Protein AF-A0A920M918-F1 (afdb_monomer_lite)

Radius of gyration: 19.02 Å; chains: 1; bounding box: 48×27×35 Å

Sequence (66 aa):
MLNSEINEVSEVFESQFGFHFLEVTGKRVEDVTDYQIEERHTQFFFQENTMKSLKNSQINESRGFC

Foldseek 3Di:
DPPADQQDKADWDQDPVGIDIDHRPDDDDDPDPPVNVVVVVVVVVVVVVVVVVVVVVVVVVVVVVD

Secondary structure (DSSP, 8-state):
---PPTTPBPPPEEETTEEE--B----------HHHHHHHHHHHHHHHHHHHHHHHHHHHHHHTT-

pLDDT: mean 77.36, std 13.29, range [42.69, 93.62]

Structure (mmCIF, N/CA/C/O backbone):
data_AF-A0A920M918-F1
#
_entry.id   AF-A0A920M918-F1
#
loop_
_atom_site.group_PDB
_atom_site.id
_atom_site.type_symbol
_atom_site.label_atom_id
_atom_site.label_alt_id
_atom_site.label_comp_id
_atom_site.label_asym_id
_atom_site.label_entity_id
_atom_site.label_seq_id
_atom_site.pdbx_PDB_ins_code
_atom_site.Cartn_x
_atom_site.Cartn_y
_atom_site.Cartn_z
_atom_site.occupancy
_atom_site.B_iso_or_equiv
_atom_site.auth_seq_id
_atom_site.auth_comp_id
_atom_site.auth_asym_id
_atom_site.auth_atom_id
_atom_site.pdbx_PDB_model_num
ATOM 1 N N . MET A 1 1 ? 3.780 -12.133 2.704 1.00 42.69 1 MET A N 1
ATOM 2 C CA . MET A 1 1 ? 2.577 -11.531 3.311 1.00 42.69 1 MET A CA 1
ATOM 3 C C . MET A 1 1 ? 2.532 -12.036 4.740 1.00 42.69 1 MET A C 1
ATOM 5 O O . MET A 1 1 ? 2.585 -13.248 4.908 1.00 42.69 1 MET A O 1
ATOM 9 N N . LEU A 1 2 ? 2.555 -11.159 5.746 1.00 42.97 2 LEU A N 1
ATOM 10 C CA . LEU A 1 2 ? 2.297 -11.577 7.125 1.00 42.97 2 LEU A CA 1
ATOM 11 C C . LEU A 1 2 ? 0.871 -12.132 7.149 1.00 42.97 2 LEU A C 1
ATOM 13 O O . LEU A 1 2 ? -0.085 -11.392 6.928 1.00 42.97 2 LEU A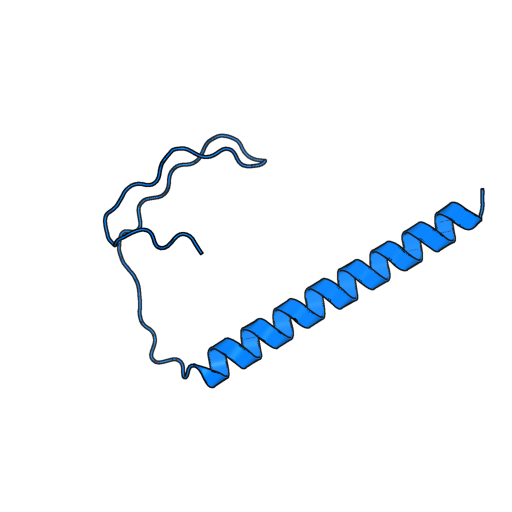 O 1
ATOM 17 N N . ASN A 1 3 ? 0.744 -13.448 7.305 1.00 50.41 3 ASN A N 1
ATOM 18 C CA . ASN A 1 3 ? -0.532 -14.099 7.574 1.00 50.41 3 ASN A CA 1
ATOM 19 C C . ASN A 1 3 ? -0.889 -13.804 9.035 1.00 50.41 3 ASN A C 1
ATOM 21 O O . ASN A 1 3 ? -0.790 -14.689 9.873 1.00 50.41 3 ASN A O 1
ATOM 25 N N . SER A 1 4 ? -1.198 -12.547 9.351 1.00 55.47 4 SER A N 1
ATOM 26 C CA . SER A 1 4 ? -1.730 -12.193 10.667 1.00 55.47 4 SER A CA 1
ATOM 27 C C . SER A 1 4 ? -3.172 -12.670 10.751 1.00 55.47 4 SER A C 1
ATOM 29 O O . SER A 1 4 ? -3.949 -12.475 9.804 1.00 55.47 4 SER A O 1
ATOM 31 N N . GLU A 1 5 ? -3.518 -13.327 11.854 1.00 58.59 5 GLU A N 1
ATOM 32 C CA . GLU A 1 5 ? -4.880 -13.790 12.081 1.00 58.59 5 GLU A CA 1
ATOM 33 C C . GLU A 1 5 ? -5.829 -12.596 12.281 1.00 58.59 5 GLU A C 1
ATOM 35 O O . GLU A 1 5 ? -5.435 -11.490 12.661 1.00 58.59 5 GLU A O 1
ATOM 40 N N . ILE A 1 6 ? -7.107 -12.788 11.947 1.00 63.06 6 ILE A N 1
ATOM 41 C CA . ILE A 1 6 ? -8.130 -11.751 12.134 1.00 63.06 6 ILE A CA 1
ATOM 42 C C . ILE A 1 6 ? -8.268 -11.481 13.640 1.00 63.06 6 ILE A C 1
ATOM 44 O O . ILE A 1 6 ? -8.475 -12.416 14.410 1.00 63.06 6 ILE A O 1
ATOM 48 N N . ASN A 1 7 ? -8.213 -10.205 14.032 1.00 63.06 7 ASN A N 1
ATOM 49 C CA . ASN A 1 7 ? -8.158 -9.697 15.413 1.00 63.06 7 ASN A CA 1
ATOM 50 C C . ASN A 1 7 ? -6.837 -9.932 16.169 1.00 63.06 7 ASN A C 1
ATOM 52 O O . ASN A 1 7 ? -6.808 -9.808 17.392 1.00 63.06 7 ASN A O 1
ATOM 56 N N . GLU A 1 8 ? -5.742 -10.245 15.477 1.00 68.31 8 GLU A N 1
ATOM 57 C CA . GLU A 1 8 ? -4.416 -10.280 16.096 1.00 68.31 8 GLU A CA 1
ATOM 58 C C . GLU A 1 8 ? -3.705 -8.924 15.939 1.00 68.31 8 GLU A C 1
ATOM 60 O O . GLU A 1 8 ? -3.674 -8.339 14.849 1.00 68.31 8 GLU A O 1
ATOM 65 N N . VAL A 1 9 ? -3.139 -8.418 17.041 1.00 71.00 9 VAL A N 1
ATOM 66 C CA . VAL A 1 9 ? -2.287 -7.220 17.044 1.0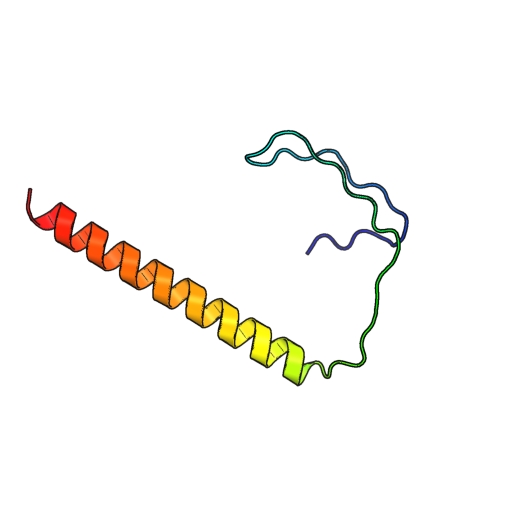0 71.00 9 VAL A CA 1
ATOM 67 C C . VAL A 1 9 ? -0.855 -7.649 16.731 1.00 71.00 9 VAL A C 1
ATOM 69 O O . VAL A 1 9 ? -0.284 -8.471 17.444 1.00 71.00 9 VAL A O 1
ATOM 72 N N . SER A 1 10 ? -0.266 -7.092 15.674 1.00 77.69 10 SER A N 1
ATOM 73 C CA . SER A 1 10 ? 1.108 -7.386 15.273 1.00 77.69 10 SER A CA 1
ATOM 74 C C . SER A 1 10 ? 2.121 -6.877 16.295 1.00 77.69 10 SER A C 1
ATOM 76 O O . SER A 1 10 ? 1.899 -5.870 16.972 1.00 77.69 10 SER A O 1
ATOM 78 N N . GLU A 1 11 ? 3.299 -7.497 16.313 1.00 80.69 11 GLU A N 1
ATOM 79 C CA . GLU A 1 11 ? 4.463 -6.917 16.981 1.00 80.69 11 GLU A CA 1
ATOM 80 C C . GLU A 1 11 ? 4.798 -5.535 16.396 1.00 80.69 11 GLU A C 1
ATOM 82 O O . GLU A 1 11 ? 4.487 -5.231 15.237 1.00 80.69 11 GLU A O 1
ATOM 87 N N . VAL A 1 12 ? 5.411 -4.681 17.220 1.00 85.25 12 VAL A N 1
ATOM 88 C CA . VAL A 1 12 ? 5.826 -3.337 16.809 1.00 85.25 12 VAL A CA 1
ATOM 89 C C . VAL A 1 12 ? 6.978 -3.458 15.813 1.00 85.25 12 VAL A C 1
ATOM 91 O O . VAL A 1 12 ? 8.003 -4.061 16.123 1.00 85.25 12 VAL A O 1
ATOM 94 N N . PHE A 1 13 ? 6.839 -2.845 14.640 1.00 88.88 13 PHE A N 1
ATOM 95 C CA . PHE A 1 13 ? 7.880 -2.805 13.615 1.00 88.88 13 PHE A CA 1
ATOM 96 C C . PHE A 1 13 ? 8.273 -1.371 13.269 1.00 88.88 13 PHE A C 1
ATOM 98 O O . PHE A 1 13 ? 7.480 -0.431 13.362 1.00 88.88 13 PHE A O 1
ATOM 105 N N . GLU A 1 14 ? 9.527 -1.213 12.860 1.00 86.81 14 GLU A N 1
ATOM 106 C CA . GLU A 1 14 ? 10.085 0.064 12.433 1.00 86.81 14 GLU A CA 1
ATOM 107 C C . GLU A 1 14 ? 9.847 0.271 10.931 1.00 86.81 14 GLU A C 1
ATOM 109 O O . GLU A 1 14 ? 10.121 -0.600 10.104 1.00 86.81 14 GLU A O 1
ATOM 114 N N . SER A 1 15 ? 9.325 1.440 10.573 1.00 87.62 15 SER A N 1
ATOM 115 C CA . SER A 1 15 ? 9.240 1.937 9.204 1.00 87.62 15 SER A CA 1
ATOM 116 C C . SER A 1 15 ? 10.023 3.244 9.079 1.00 87.62 15 SER A C 1
ATOM 118 O O . SER A 1 15 ? 10.415 3.855 10.071 1.00 87.62 15 SER A O 1
ATOM 120 N N . GLN A 1 16 ? 10.189 3.735 7.850 1.00 85.44 16 GLN A N 1
ATOM 121 C CA . GLN A 1 16 ? 10.785 5.052 7.584 1.00 85.44 16 GLN A CA 1
ATOM 122 C C . GLN A 1 16 ? 10.085 6.228 8.304 1.00 85.44 16 GLN A C 1
ATOM 124 O O . GLN A 1 16 ? 10.645 7.319 8.369 1.00 85.44 16 GLN A O 1
ATOM 129 N N . PHE A 1 17 ? 8.871 6.025 8.828 1.00 85.69 17 PHE A N 1
ATOM 130 C CA . PHE A 1 17 ? 8.090 7.024 9.563 1.00 85.69 17 PHE A CA 1
ATOM 131 C C . PHE A 1 17 ? 8.089 6.817 11.091 1.00 85.69 17 PHE A C 1
ATOM 133 O O . PHE A 1 17 ? 7.447 7.592 11.799 1.00 85.69 17 PHE A O 1
ATOM 140 N N . GLY A 1 18 ? 8.795 5.805 11.611 1.00 88.06 18 GLY A N 1
ATOM 141 C CA . GLY A 1 18 ? 8.856 5.473 13.038 1.00 88.06 18 GLY A CA 1
ATOM 142 C C . GLY A 1 18 ? 8.302 4.083 13.353 1.00 88.06 18 GLY A C 1
ATOM 143 O O . GLY A 1 18 ? 8.362 3.177 12.526 1.00 88.06 18 GLY A O 1
ATOM 144 N N . PHE A 1 19 ? 7.772 3.901 14.563 1.00 87.25 19 PHE A N 1
ATOM 145 C CA . PHE A 1 19 ? 7.285 2.606 15.046 1.00 87.25 19 PHE A CA 1
ATOM 146 C C . PHE A 1 19 ? 5.781 2.447 14.820 1.00 87.25 19 PHE A C 1
ATOM 148 O O . PHE A 1 19 ? 4.992 3.317 15.192 1.00 87.25 19 PHE A O 1
ATOM 155 N N . HIS A 1 20 ? 5.383 1.316 14.241 1.00 84.62 20 HIS A N 1
ATOM 156 C CA . HIS A 1 20 ? 3.996 0.993 13.926 1.00 84.62 20 HIS A CA 1
ATOM 157 C C . HIS A 1 20 ? 3.615 -0.377 14.489 1.00 84.62 20 HIS A C 1
ATOM 159 O O . HIS A 1 20 ? 4.441 -1.282 14.556 1.00 84.62 20 HIS A O 1
ATOM 165 N N . PHE A 1 21 ? 2.345 -0.532 14.856 1.00 84.75 21 PHE A N 1
ATOM 166 C CA . PHE A 1 21 ? 1.705 -1.820 15.119 1.00 84.75 21 PHE A CA 1
ATOM 167 C C . PHE A 1 21 ? 0.368 -1.848 14.374 1.00 84.75 21 PHE A C 1
ATOM 169 O O . PHE A 1 21 ? -0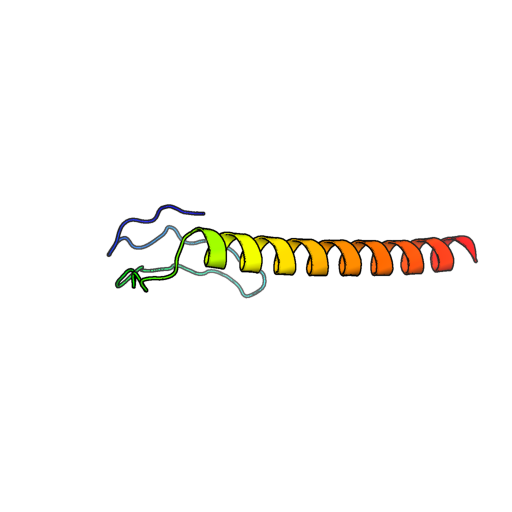.238 -0.798 14.141 1.00 84.75 21 PHE A O 1
ATOM 176 N N . LEU A 1 22 ? -0.058 -3.028 13.935 1.00 82.56 22 LEU A N 1
ATOM 177 C CA . LEU A 1 22 ? -1.238 -3.209 13.091 1.00 82.56 22 LEU A CA 1
ATOM 178 C C . LEU A 1 22 ? -2.202 -4.156 13.801 1.00 82.56 22 LEU A C 1
ATOM 180 O O . LEU A 1 22 ? -1.772 -5.182 14.310 1.00 82.56 22 LEU A O 1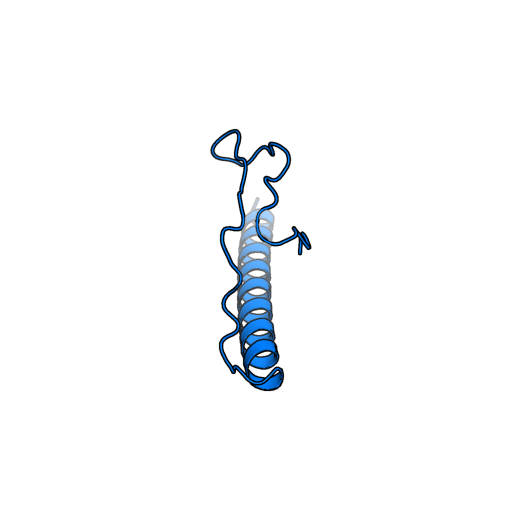
ATOM 184 N N . GLU A 1 23 ? -3.497 -3.865 13.770 1.00 74.81 23 GLU A N 1
ATOM 185 C CA . GLU A 1 23 ? -4.541 -4.816 14.158 1.00 74.81 23 GLU A CA 1
ATOM 186 C C . GLU A 1 23 ? -5.446 -5.066 12.952 1.00 74.81 23 GLU A C 1
ATOM 188 O O . GLU A 1 23 ? -6.023 -4.133 12.380 1.00 74.81 23 GLU A O 1
ATOM 193 N N . VAL A 1 24 ? -5.564 -6.326 12.531 1.00 76.81 24 VAL A N 1
ATOM 194 C CA . VAL A 1 24 ? -6.418 -6.696 11.397 1.00 76.81 24 VAL A CA 1
ATOM 195 C C . VAL A 1 24 ? -7.853 -6.883 11.893 1.00 76.81 24 VAL A C 1
ATOM 197 O O . VAL A 1 24 ? -8.253 -7.981 12.262 1.00 76.81 24 VAL A O 1
ATOM 200 N N . THR A 1 25 ? -8.655 -5.816 11.865 1.00 74.69 25 THR A N 1
ATOM 201 C CA . THR A 1 25 ? -10.066 -5.810 12.329 1.00 74.69 25 THR A CA 1
ATOM 202 C C . THR A 1 25 ? -11.035 -6.604 11.444 1.00 74.69 25 THR A C 1
ATOM 204 O O . THR A 1 25 ? -12.197 -6.810 11.789 1.00 74.69 25 THR A O 1
ATOM 207 N N . GLY A 1 26 ? -10.581 -7.061 10.279 1.00 67.06 26 GLY A N 1
ATOM 208 C CA . GLY A 1 26 ? -11.361 -7.909 9.393 1.00 67.06 26 GLY A CA 1
ATOM 209 C C . GLY A 1 26 ? -10.710 -8.059 8.027 1.00 67.06 26 GLY A C 1
ATOM 210 O O . GLY A 1 26 ? -10.010 -7.170 7.544 1.00 67.06 26 GLY A O 1
ATOM 211 N N . LYS A 1 27 ? -10.967 -9.194 7.380 1.00 67.69 27 LYS A N 1
ATOM 212 C CA . LYS A 1 27 ? -10.551 -9.458 6.003 1.00 67.69 27 LYS A CA 1
ATOM 213 C C . LYS A 1 27 ? -11.791 -9.413 5.118 1.00 67.69 27 LYS A C 1
ATOM 215 O O . LYS A 1 27 ? -12.699 -10.219 5.295 1.00 67.69 27 LYS A O 1
ATOM 220 N N . ARG A 1 28 ? -11.856 -8.462 4.184 1.00 65.81 28 AR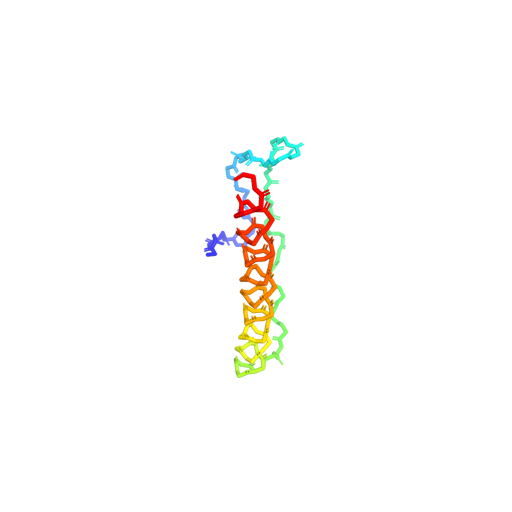G A N 1
ATOM 221 C CA . ARG A 1 28 ? -12.897 -8.472 3.148 1.00 65.81 28 ARG A CA 1
ATOM 222 C C . ARG A 1 28 ? -12.471 -9.447 2.058 1.00 65.81 28 ARG A C 1
ATOM 224 O O . ARG A 1 28 ? -11.396 -9.288 1.487 1.00 65.81 28 ARG A O 1
ATOM 231 N N . VAL A 1 29 ? -13.298 -10.455 1.808 1.00 62.44 29 VAL A N 1
ATOM 232 C CA . VAL A 1 29 ? -13.209 -11.277 0.601 1.00 62.44 29 VAL A CA 1
ATOM 233 C C . VAL A 1 29 ? -14.160 -10.626 -0.396 1.00 62.44 29 VAL A C 1
ATOM 235 O O . VAL A 1 29 ? -15.372 -10.761 -0.272 1.00 62.44 29 VAL A O 1
ATOM 238 N N . GLU A 1 30 ? -13.625 -9.810 -1.302 1.00 62.91 30 GLU A N 1
ATOM 239 C CA . GLU A 1 30 ? -14.349 -9.502 -2.537 1.00 62.91 30 GLU A CA 1
ATOM 240 C C . GLU A 1 30 ? -14.253 -10.737 -3.438 1.00 62.91 30 GLU A C 1
ATOM 242 O O . GLU A 1 30 ? -13.178 -11.335 -3.527 1.00 62.91 30 GLU A O 1
ATOM 247 N N . ASP A 1 31 ? -15.354 -11.113 -4.097 1.00 54.97 31 ASP A N 1
ATOM 248 C CA . ASP A 1 31 ? -15.378 -12.158 -5.129 1.00 54.97 31 ASP A CA 1
ATOM 249 C C . ASP A 1 31 ? -14.643 -11.651 -6.379 1.00 54.97 31 ASP A C 1
ATOM 251 O O . ASP A 1 31 ? -15.229 -11.296 -7.401 1.00 54.97 31 ASP A O 1
ATOM 255 N N . VAL A 1 32 ? -13.326 -11.547 -6.270 1.00 63.38 32 VAL A N 1
ATOM 256 C CA . VAL A 1 32 ? -12.429 -11.282 -7.385 1.00 63.38 32 VAL A CA 1
ATOM 257 C C . VAL A 1 32 ? -11.874 -12.630 -7.803 1.00 63.38 32 VAL A C 1
ATOM 259 O O . VAL A 1 32 ? -11.370 -13.382 -6.972 1.00 63.38 32 VAL A O 1
ATOM 262 N N . THR A 1 33 ? -11.980 -12.964 -9.086 1.00 71.88 33 THR A N 1
ATOM 263 C CA . THR A 1 33 ? -11.394 -14.220 -9.570 1.00 71.88 33 THR A CA 1
ATOM 264 C C . THR A 1 33 ? -9.875 -14.183 -9.391 1.00 71.88 33 THR A C 1
ATOM 266 O O . THR A 1 33 ? -9.252 -13.147 -9.642 1.00 71.88 33 THR A O 1
ATOM 269 N N . ASP A 1 34 ? -9.266 -15.305 -8.998 1.00 75.31 34 ASP A N 1
ATOM 270 C CA . ASP A 1 34 ? -7.809 -15.398 -8.797 1.00 75.31 34 ASP A CA 1
ATOM 271 C C . ASP A 1 34 ? -7.031 -14.919 -10.032 1.00 75.31 34 ASP A C 1
ATOM 273 O O . ASP A 1 34 ? -6.024 -14.226 -9.908 1.00 75.31 34 ASP A O 1
ATOM 277 N N . TYR A 1 35 ? -7.572 -15.180 -11.226 1.00 77.00 35 TYR A N 1
ATOM 278 C CA . TYR A 1 35 ? -7.040 -14.699 -12.501 1.00 77.00 35 TYR A CA 1
ATOM 279 C C . TYR A 1 35 ? -6.954 -13.165 -12.581 1.00 77.00 35 TYR A C 1
ATOM 281 O O . TYR A 1 35 ? -5.933 -12.613 -12.980 1.00 77.00 35 TYR A O 1
ATOM 289 N N . GLN A 1 36 ? -8.001 -12.449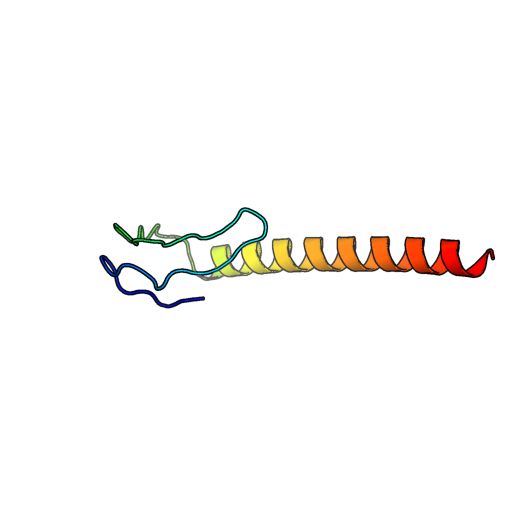 -12.160 1.00 75.19 36 GLN A N 1
ATOM 290 C CA . GLN A 1 36 ? -8.011 -10.981 -12.164 1.00 75.19 36 GLN A CA 1
ATOM 291 C C . GLN A 1 36 ? -7.034 -10.393 -11.138 1.00 75.19 36 GLN A C 1
ATOM 293 O O . GLN A 1 36 ? -6.468 -9.318 -11.364 1.00 75.19 36 GLN A O 1
ATOM 298 N N . ILE A 1 37 ? -6.836 -11.076 -10.007 1.00 79.62 37 ILE A N 1
ATOM 299 C CA . ILE A 1 37 ? -5.839 -10.684 -9.004 1.00 79.62 37 ILE A CA 1
ATOM 300 C C . ILE A 1 37 ? -4.433 -10.890 -9.573 1.00 79.62 37 ILE A C 1
ATOM 302 O O . ILE A 1 37 ? -3.607 -9.978 -9.497 1.00 79.62 37 ILE A O 1
ATOM 306 N N . GLU A 1 38 ? -4.176 -12.050 -10.175 1.00 81.44 38 GLU A N 1
ATOM 307 C CA . GLU A 1 38 ? -2.889 -12.407 -10.766 1.00 81.44 38 GLU A CA 1
ATOM 308 C C . GLU A 1 38 ? -2.511 -11.470 -11.918 1.00 81.44 38 GLU A C 1
ATOM 310 O O . GLU A 1 38 ? -1.392 -10.951 -11.940 1.00 81.44 38 GLU A O 1
ATOM 315 N N . GLU A 1 39 ? -3.441 -11.172 -12.829 1.00 85.38 39 GLU A N 1
ATOM 316 C CA . GLU A 1 39 ? -3.205 -10.226 -13.921 1.00 85.38 39 GLU A CA 1
ATOM 317 C C . GLU A 1 39 ? -2.828 -8.842 -13.389 1.00 85.38 39 GLU A C 1
ATOM 319 O O . GLU A 1 39 ? -1.837 -8.254 -13.830 1.00 85.38 39 GLU A O 1
ATOM 324 N N . ARG A 1 40 ? -3.565 -8.327 -12.396 1.00 83.25 40 ARG A N 1
ATOM 325 C CA . ARG A 1 40 ? -3.274 -7.018 -11.794 1.00 83.25 40 ARG A CA 1
ATOM 326 C C . ARG A 1 40 ? -1.914 -7.011 -11.101 1.00 83.25 40 ARG A C 1
ATOM 328 O O . ARG A 1 40 ? -1.150 -6.057 -11.254 1.00 83.25 40 ARG A O 1
ATOM 335 N N . HIS A 1 41 ? -1.608 -8.066 -10.350 1.00 88.44 41 HIS A N 1
ATOM 336 C CA . HIS A 1 41 ? -0.344 -8.194 -9.633 1.00 88.44 41 HIS A CA 1
ATOM 337 C C . HIS A 1 41 ? 0.838 -8.260 -10.610 1.00 88.44 41 HIS A C 1
ATOM 339 O O . HIS A 1 41 ? 1.845 -7.576 -10.424 1.00 88.44 41 HIS A O 1
ATOM 345 N N . THR A 1 42 ? 0.681 -9.017 -11.696 1.00 87.38 42 THR A N 1
ATOM 346 C CA . THR A 1 42 ? 1.686 -9.173 -12.753 1.00 87.38 42 THR A CA 1
ATOM 347 C C . THR A 1 42 ? 1.928 -7.861 -13.493 1.00 87.38 42 THR A C 1
ATOM 349 O O . THR A 1 42 ? 3.080 -7.465 -13.676 1.00 87.38 42 THR A O 1
ATOM 352 N N . GLN A 1 43 ? 0.862 -7.143 -13.863 1.00 90.88 43 GLN A N 1
ATOM 353 C CA . GLN A 1 43 ? 0.970 -5.832 -14.509 1.00 90.88 43 GLN A CA 1
ATOM 354 C C . GLN A 1 43 ? 1.711 -4.825 -13.626 1.00 90.88 43 GLN A C 1
ATOM 356 O O . GLN A 1 43 ? 2.636 -4.158 -14.093 1.00 90.88 43 GLN A O 1
ATOM 361 N N . PHE A 1 44 ? 1.347 -4.748 -12.344 1.00 93.62 44 PHE A N 1
ATOM 362 C CA . PHE A 1 44 ? 1.989 -3.841 -11.398 1.00 93.62 44 PHE A CA 1
ATOM 363 C C . PHE A 1 44 ? 3.474 -4.176 -11.204 1.00 93.62 44 PHE A C 1
ATOM 365 O O . PHE A 1 44 ? 4.335 -3.305 -11.338 1.00 93.62 44 PHE A O 1
ATOM 372 N N . PHE A 1 45 ? 3.793 -5.451 -10.964 1.00 92.38 45 PHE A N 1
ATOM 373 C CA . PHE A 1 45 ? 5.170 -5.916 -10.794 1.00 92.38 45 PHE A CA 1
ATOM 374 C C . PHE A 1 45 ? 6.038 -5.612 -12.022 1.00 92.38 45 PHE A C 1
ATOM 376 O O . PHE A 1 45 ? 7.168 -5.133 -11.895 1.00 92.38 45 PHE A O 1
ATOM 383 N N . PHE A 1 46 ? 5.505 -5.842 -13.225 1.00 92.62 46 PHE A N 1
ATOM 384 C CA . PHE A 1 46 ? 6.204 -5.527 -14.466 1.00 92.62 46 PHE A CA 1
ATOM 385 C C . PHE A 1 46 ? 6.461 -4.021 -14.610 1.00 92.62 46 PHE A C 1
ATOM 387 O O . PHE A 1 46 ? 7.580 -3.608 -14.930 1.00 92.62 46 PHE A O 1
ATOM 394 N N . GLN A 1 47 ? 5.463 -3.183 -14.324 1.00 92.94 47 GLN A N 1
ATOM 395 C CA . GLN A 1 47 ? 5.604 -1.729 -14.393 1.00 92.94 47 GLN A CA 1
ATOM 396 C C . GLN A 1 47 ? 6.663 -1.202 -13.413 1.00 92.94 47 GLN A C 1
ATOM 398 O O . GLN A 1 47 ? 7.492 -0.367 -13.778 1.00 92.94 47 GLN A O 1
ATOM 403 N N . GLU A 1 48 ? 6.690 -1.706 -12.179 1.00 92.94 48 GLU A N 1
ATOM 404 C CA . GLU A 1 48 ? 7.711 -1.296 -11.216 1.00 92.94 48 GLU A CA 1
ATOM 405 C C . GLU A 1 48 ? 9.122 -1.672 -11.668 1.00 92.94 48 GLU A C 1
ATOM 407 O O . GLU A 1 48 ? 10.042 -0.855 -11.588 1.00 92.94 48 GLU A O 1
ATOM 412 N N . ASN A 1 49 ? 9.312 -2.906 -12.135 1.00 92.50 49 ASN A N 1
ATOM 413 C CA . ASN A 1 49 ? 10.629 -3.395 -12.532 1.00 92.50 49 ASN A CA 1
ATOM 414 C C . ASN A 1 49 ? 11.154 -2.681 -13.772 1.00 92.50 49 ASN A C 1
ATOM 416 O O . ASN A 1 49 ? 12.334 -2.331 -13.827 1.00 92.50 49 ASN A O 1
ATOM 420 N N . THR A 1 50 ? 10.277 -2.414 -14.739 1.00 92.44 50 THR A N 1
ATOM 421 C CA . THR A 1 50 ? 10.630 -1.619 -15.918 1.00 92.44 50 THR A CA 1
ATOM 422 C C . THR A 1 50 ? 11.024 -0.200 -15.516 1.00 92.44 50 THR A C 1
ATOM 424 O O . THR A 1 50 ? 12.089 0.266 -15.918 1.00 92.44 50 THR A O 1
ATOM 427 N N . MET A 1 51 ? 10.265 0.461 -14.634 1.00 91.25 51 MET A N 1
ATOM 428 C CA . MET A 1 51 ? 10.627 1.789 -14.125 1.00 91.25 51 MET A CA 1
ATOM 429 C C . MET A 1 51 ? 11.972 1.784 -13.378 1.00 91.25 51 MET A C 1
ATOM 431 O O . MET A 1 51 ? 12.806 2.664 -13.602 1.00 91.25 51 MET A O 1
ATOM 435 N N . LYS A 1 52 ? 12.202 0.806 -12.491 1.00 91.62 52 LYS A N 1
ATOM 436 C CA . LYS A 1 52 ? 13.463 0.663 -11.740 1.00 91.62 52 LYS A CA 1
ATOM 437 C C . LYS A 1 52 ? 14.645 0.445 -12.685 1.00 91.62 52 LYS A C 1
ATOM 439 O O . LYS A 1 52 ? 15.670 1.102 -12.532 1.00 91.62 52 LYS A O 1
ATOM 444 N N . SER A 1 53 ? 14.491 -0.424 -13.683 1.00 88.69 53 SER A N 1
ATOM 445 C CA . SER A 1 53 ? 15.516 -0.685 -14.700 1.00 88.69 53 SER A CA 1
ATOM 446 C C . SER A 1 53 ? 15.866 0.576 -15.497 1.00 88.69 53 SER A C 1
ATOM 448 O O . SER A 1 53 ? 17.044 0.905 -15.626 1.00 88.69 53 SER A O 1
ATOM 450 N N . LEU A 1 54 ? 14.860 1.340 -15.936 1.00 91.81 54 LEU A N 1
ATOM 451 C CA . LEU A 1 54 ? 15.060 2.607 -16.648 1.00 91.81 54 LEU A CA 1
ATOM 452 C C . LEU A 1 54 ? 15.821 3.632 -15.797 1.00 91.81 54 LEU A C 1
ATOM 454 O O . LEU A 1 54 ? 16.787 4.226 -16.273 1.00 91.81 54 LEU A O 1
ATOM 458 N N . LYS A 1 55 ? 15.436 3.803 -14.524 1.00 89.88 55 LYS A N 1
ATOM 459 C CA . LYS A 1 55 ? 16.158 4.679 -13.584 1.00 89.88 55 LYS A CA 1
ATOM 460 C C . LYS A 1 55 ? 17.612 4.240 -13.413 1.00 89.88 55 LYS A C 1
ATOM 462 O O . LYS A 1 55 ? 18.509 5.076 -13.461 1.00 89.88 55 LYS A O 1
ATOM 467 N N . ASN A 1 56 ? 17.854 2.940 -13.260 1.00 88.06 56 ASN A N 1
ATOM 468 C CA . ASN A 1 56 ? 19.206 2.407 -13.109 1.00 88.06 56 ASN A CA 1
ATOM 469 C C . ASN A 1 56 ? 20.059 2.636 -14.368 1.00 88.06 56 ASN A C 1
ATOM 471 O O . ASN A 1 56 ? 21.225 2.997 -14.239 1.00 88.06 56 ASN A O 1
ATOM 475 N N . SER A 1 57 ? 19.487 2.493 -15.570 1.00 85.25 57 SER A N 1
ATOM 476 C CA . SER A 1 57 ? 20.185 2.795 -16.830 1.00 85.25 57 SER A CA 1
ATOM 477 C C . SER A 1 57 ? 20.593 4.266 -16.911 1.00 85.25 57 SER A C 1
ATOM 479 O O . SER A 1 57 ? 21.762 4.562 -17.136 1.00 85.25 57 SER A O 1
ATOM 481 N N . GLN A 1 58 ? 19.666 5.189 -16.629 1.00 86.06 58 GLN A N 1
ATOM 482 C CA . GLN A 1 58 ? 19.942 6.633 -16.633 1.00 86.06 58 GLN A CA 1
ATOM 483 C C . GLN A 1 58 ? 21.049 7.016 -15.642 1.00 86.06 58 GLN A C 1
ATOM 485 O O . GLN A 1 58 ? 21.924 7.827 -15.950 1.00 86.06 58 GLN A O 1
ATOM 490 N N . ILE A 1 59 ? 21.033 6.416 -14.449 1.00 83.44 59 ILE A N 1
ATOM 491 C CA . ILE A 1 59 ? 22.059 6.624 -13.422 1.00 83.44 59 ILE A CA 1
ATOM 492 C C . ILE A 1 59 ? 23.422 6.087 -13.884 1.00 83.44 59 ILE A C 1
ATOM 494 O O . ILE A 1 59 ? 24.449 6.715 -13.636 1.00 83.44 59 ILE A O 1
ATOM 498 N N . ASN A 1 60 ? 23.455 4.929 -14.543 1.00 80.19 60 ASN A N 1
ATOM 499 C CA . ASN A 1 60 ? 24.702 4.340 -15.033 1.00 80.19 60 ASN A CA 1
ATOM 500 C C . ASN A 1 60 ? 25.307 5.156 -16.181 1.00 80.19 60 ASN A C 1
ATOM 502 O O . ASN A 1 60 ? 26.516 5.367 -16.199 1.00 80.19 60 ASN A O 1
ATOM 506 N N . GLU A 1 61 ? 24.479 5.669 -17.091 1.00 79.19 61 GLU A N 1
ATOM 507 C CA . GLU A 1 61 ? 24.923 6.566 -18.163 1.00 79.19 61 GLU A CA 1
ATOM 508 C C . GLU A 1 61 ? 25.502 7.866 -17.596 1.00 79.19 61 GLU A C 1
ATOM 510 O O . GLU A 1 61 ? 26.615 8.243 -17.942 1.00 79.19 61 GLU A O 1
ATOM 515 N N . SER A 1 62 ? 24.812 8.511 -16.652 1.00 73.12 62 SER A N 1
ATOM 516 C CA . SER A 1 62 ? 25.302 9.744 -16.014 1.00 73.12 62 SER A CA 1
ATOM 517 C C . SER A 1 62 ? 26.565 9.543 -15.164 1.00 73.12 62 SER A C 1
ATOM 519 O O . SER A 1 62 ? 27.355 10.473 -15.021 1.00 73.12 62 SER A O 1
ATOM 521 N N . ARG A 1 63 ? 26.814 8.329 -14.658 1.00 70.25 63 ARG A N 1
ATOM 522 C CA . ARG A 1 63 ? 28.070 7.959 -13.982 1.00 70.25 63 ARG A CA 1
ATOM 523 C C . ARG A 1 63 ? 29.232 7.667 -14.932 1.00 70.25 63 ARG A C 1
ATOM 525 O O . ARG A 1 63 ? 30.374 7.786 -14.508 1.00 70.25 63 ARG A O 1
ATOM 532 N N . GLY A 1 64 ? 28.961 7.304 -16.185 1.00 62.22 64 GLY A N 1
ATOM 533 C CA . GLY A 1 64 ? 29.979 7.090 -17.220 1.00 62.22 64 GLY A CA 1
ATOM 534 C C . GLY A 1 64 ? 30.513 8.376 -17.866 1.00 62.22 64 GLY A C 1
ATOM 535 O O . GLY A 1 64 ? 31.425 8.301 -18.683 1.00 62.22 64 GLY A O 1
ATOM 536 N N . PHE A 1 65 ? 29.952 9.538 -17.515 1.00 57.47 65 PHE A N 1
ATOM 537 C CA . PHE A 1 65 ? 30.366 10.863 -18.001 1.00 57.47 65 PHE A CA 1
ATOM 538 C C . PHE A 1 65 ? 31.292 11.633 -17.030 1.00 57.47 65 PHE A C 1
ATOM 540 O O . PHE A 1 65 ? 31.595 12.798 -17.297 1.00 57.47 65 PHE A O 1
ATOM 547 N N . CYS A 1 66 ? 31.747 11.012 -15.931 1.00 50.69 66 CYS A N 1
ATOM 548 C CA . CYS A 1 66 ? 32.800 11.542 -15.051 1.00 50.69 66 CYS A CA 1
ATOM 549 C C . CYS A 1 66 ? 34.166 10.921 -15.352 1.00 50.69 66 CYS A C 1
ATOM 551 O O . CYS A 1 66 ? 34.218 9.689 -15.562 1.00 50.69 66 CYS A O 1
#